Protein AF-A0A4Y2KDT5-F1 (afdb_monomer)

Nearest PDB structures (foldseek):
  3hd0-assembly1_A  TM=5.174E-01  e=2.071E+00  Thermotoga maritima
  6ozf-assembly1_A  TM=4.543E-01  e=1.700E+00  Thermotoga maritima
  4nsp-assembly1_A  TM=4.623E-01  e=3.279E+00  Homo sapiens
  1k3z-assembly1_A  TM=3.542E-01  e=3.994E+00  Mus musculus

Sequence (97 aa):
MWSSLLKEVSCNKCESKTLNVHVKGSYGFSHNIAIICETCQHQYNSTFSSEREVSSRKFDVNNKFFKAFLSIGKGHAALETFSMILGIPAMDEEFVT

pLDDT: mean 88.07, std 12.25, range [41.28, 97.44]

Radius of gyration: 16.96 Å; Cα contacts (8 Å, |Δi|>4): 148; chains: 1; bounding box: 39×22×43 Å

Organism: Araneus ventricosus (NCBI:txid182803)

Foldseek 3Di:
DQLVVQQPPADPPPRDSQWDKDFPDDQFPKTWIWIARPPPRDIDDIDIPFDDDPPAPEGPVVQVLQVVCVVVVHHLVVSQVVCVVVVHHRNPVNRHD

Solvent-accessible surface area (backbone atoms only — not comparable to full-atom values): 5681 Å² total; per-residue (Å²): 121,64,45,73,80,27,50,87,42,57,34,96,86,76,62,47,52,42,33,34,70,42,78,81,47,73,62,56,82,31,35,37,36,29,43,32,26,72,83,79,65,52,65,56,78,67,48,59,78,42,59,62,40,94,91,50,97,34,42,50,57,40,49,50,52,53,52,53,35,48,74,72,76,34,58,69,71,56,53,36,54,51,28,50,76,71,72,30,66,65,67,52,60,87,55,73,109

Secondary structure (DSSP, 8-state):
-THHHHTTPPPTTT--S-EEEEEEEEETTEEEEEEEETTT--EEEEEESSPBPTTSSSBHHHHHHHHHHHHTT--HHHHHHHHHHTTPPP--GGGT-

Structure (mmCIF, N/CA/C/O backbone):
data_AF-A0A4Y2KDT5-F1
#
_entry.id   AF-A0A4Y2KDT5-F1
#
loop_
_atom_site.group_PDB
_atom_site.id
_atom_site.type_symbol
_atom_site.label_atom_id
_atom_site.label_alt_id
_atom_site.label_comp_id
_atom_site.label_asym_id
_atom_site.label_entity_id
_atom_site.label_seq_id
_atom_site.pdbx_PDB_ins_code
_atom_site.Cartn_x
_atom_site.Cartn_y
_atom_site.Cartn_z
_atom_site.occupancy
_atom_site.B_iso_or_equiv
_atom_site.auth_seq_id
_atom_site.auth_comp_id
_atom_site.auth_asym_id
_atom_site.auth_atom_id
_atom_site.pdbx_PDB_model_num
ATOM 1 N N . MET A 1 1 ? -12.093 -4.466 -0.591 1.00 61.12 1 MET A N 1
ATOM 2 C CA . MET A 1 1 ? -11.887 -5.917 -0.360 1.00 61.12 1 MET A CA 1
ATOM 3 C C . MET A 1 1 ? -11.573 -6.237 1.105 1.00 61.12 1 MET A C 1
ATOM 5 O O . MET A 1 1 ? -12.152 -7.177 1.637 1.00 61.12 1 MET A O 1
ATOM 9 N N . TRP A 1 2 ? -10.746 -5.429 1.783 1.00 76.06 2 TRP A N 1
ATOM 10 C CA . TRP A 1 2 ? -10.348 -5.615 3.191 1.00 76.06 2 TRP A CA 1
ATOM 11 C C . TRP A 1 2 ? -11.488 -5.647 4.216 1.00 76.06 2 TRP A C 1
ATOM 13 O O . TRP A 1 2 ? -11.378 -6.351 5.212 1.00 76.06 2 TRP A O 1
ATOM 23 N N . SER A 1 3 ? -12.597 -4.949 3.955 1.00 75.44 3 SER A N 1
ATOM 24 C CA . SER A 1 3 ? -13.762 -4.927 4.848 1.00 75.44 3 SER A CA 1
ATOM 25 C C . SER A 1 3 ? -14.285 -6.325 5.181 1.00 75.44 3 SER A C 1
ATOM 27 O O . SER A 1 3 ? -14.692 -6.569 6.308 1.00 75.44 3 SER A O 1
ATOM 29 N N . SER A 1 4 ? -14.212 -7.270 4.235 1.00 86.94 4 SER A N 1
ATOM 30 C CA . SER A 1 4 ? -14.627 -8.662 4.450 1.00 86.94 4 SER A CA 1
ATOM 31 C C . SER A 1 4 ? -13.815 -9.398 5.520 1.00 86.94 4 SER A C 1
ATOM 33 O O . SER A 1 4 ? -14.383 -10.231 6.220 1.00 86.94 4 SER A O 1
ATOM 35 N N . LEU A 1 5 ? -12.535 -9.054 5.694 1.00 88.44 5 LEU A N 1
ATOM 36 C CA . LEU A 1 5 ? -11.643 -9.686 6.671 1.00 88.44 5 LEU A CA 1
ATOM 37 C C . LEU A 1 5 ? -11.957 -9.264 8.110 1.00 88.44 5 LEU A C 1
ATOM 39 O O . LEU A 1 5 ? -11.619 -9.983 9.044 1.00 88.44 5 LEU A O 1
ATOM 43 N N . LEU A 1 6 ? -12.595 -8.104 8.290 1.00 92.25 6 LEU A N 1
ATOM 44 C CA . LEU A 1 6 ? -12.879 -7.521 9.603 1.00 92.25 6 LEU A CA 1
ATOM 45 C C . LEU A 1 6 ? -14.359 -7.606 10.000 1.00 92.25 6 LEU A C 1
ATOM 47 O O . LEU A 1 6 ? -14.710 -7.164 11.089 1.00 92.25 6 LEU A O 1
ATOM 51 N N . LYS A 1 7 ? -15.222 -8.204 9.163 1.00 90.50 7 LYS A N 1
ATOM 52 C CA . LYS A 1 7 ? -16.680 -8.269 9.392 1.00 90.50 7 LYS A CA 1
ATOM 53 C C . LYS A 1 7 ? 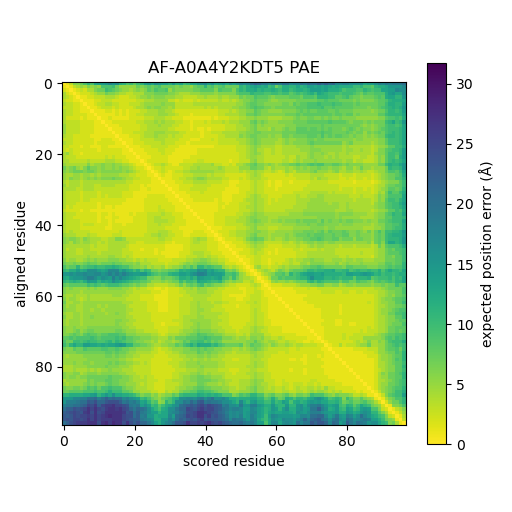-17.077 -8.895 10.727 1.00 90.50 7 LYS A C 1
ATOM 55 O O . LYS A 1 7 ? -18.069 -8.483 11.311 1.00 90.50 7 LYS A O 1
ATOM 60 N N . GLU A 1 8 ? -16.319 -9.879 11.202 1.00 94.19 8 GLU A N 1
ATOM 61 C CA . GLU A 1 8 ? -16.610 -10.559 12.469 1.00 94.19 8 GLU A CA 1
ATOM 62 C C . GLU A 1 8 ? -15.804 -10.017 13.653 1.00 94.19 8 GLU A C 1
ATOM 64 O O . GLU A 1 8 ? -16.013 -10.445 14.789 1.00 94.19 8 GLU A O 1
ATOM 69 N N . VAL A 1 9 ? -14.911 -9.053 13.414 1.00 94.81 9 VAL A N 1
ATOM 70 C CA . VAL A 1 9 ? -14.060 -8.463 14.448 1.00 94.81 9 VAL A CA 1
ATOM 71 C C . VAL A 1 9 ? -14.778 -7.269 15.076 1.00 94.81 9 VAL A C 1
ATOM 73 O O . VAL A 1 9 ? -15.099 -6.284 14.410 1.00 94.81 9 VAL A O 1
ATOM 76 N N . SER A 1 10 ? -15.019 -7.345 16.383 1.00 96.31 10 SER A N 1
ATOM 77 C CA . SER A 1 10 ? -15.636 -6.271 17.162 1.00 96.31 10 SER A CA 1
ATOM 78 C C . SER A 1 10 ? -14.630 -5.180 17.527 1.00 96.31 10 SER A C 1
ATOM 80 O O . SER A 1 10 ? -13.495 -5.459 17.919 1.00 96.31 10 SER A O 1
ATOM 82 N N . CYS A 1 11 ? -15.064 -3.924 17.481 1.00 96.94 11 CYS A N 1
ATOM 83 C CA . CYS A 1 11 ? -14.302 -2.801 18.009 1.00 96.94 11 CYS A CA 1
ATOM 84 C C . CYS A 1 11 ? -14.153 -2.912 19.533 1.00 96.94 11 CYS A C 1
ATOM 86 O O . CYS A 1 11 ? -15.147 -3.010 20.245 1.00 96.94 11 CYS A O 1
ATOM 88 N N . ASN A 1 12 ? -12.934 -2.797 20.062 1.00 96.00 12 ASN A N 1
ATOM 89 C CA . ASN A 1 12 ? -12.686 -2.900 21.507 1.00 96.00 12 ASN A CA 1
ATOM 90 C C . ASN A 1 12 ? -13.170 -1.686 22.331 1.00 96.00 12 ASN A C 1
ATOM 92 O O . ASN A 1 12 ? -13.028 -1.686 23.551 1.00 96.00 12 ASN A O 1
ATOM 96 N N . LYS A 1 13 ? -13.688 -0.635 21.678 1.00 97.06 13 LYS A N 1
ATOM 97 C CA . LYS A 1 13 ? -14.223 0.569 22.338 1.00 97.06 13 LYS A CA 1
ATOM 98 C C . LYS A 1 13 ? -15.743 0.609 22.429 1.00 97.06 13 LYS A C 1
ATOM 100 O O . LYS A 1 13 ? -16.258 1.175 23.381 1.00 97.06 13 LYS A O 1
ATOM 105 N N . CYS A 1 14 ? -16.445 0.090 21.422 1.00 97.44 14 CYS A N 1
ATOM 106 C CA . CYS A 1 14 ? -17.909 0.174 21.342 1.00 97.44 14 CYS A CA 1
ATOM 107 C C . CYS A 1 14 ? -18.585 -1.146 20.953 1.00 97.44 14 CYS A C 1
ATOM 109 O O . CYS A 1 14 ? -19.782 -1.150 20.694 1.00 97.44 14 CYS A O 1
ATOM 111 N N . GLU A 1 15 ? -17.816 -2.233 20.839 1.00 97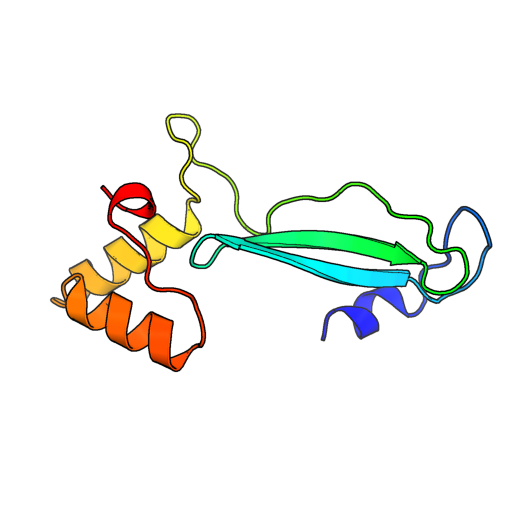.00 15 GLU A N 1
ATOM 112 C CA . GLU A 1 15 ? -18.264 -3.605 20.546 1.00 97.00 15 GLU A CA 1
ATOM 113 C C . GLU A 1 15 ? -18.945 -3.814 19.181 1.00 97.00 15 GLU A C 1
ATOM 115 O O . GLU A 1 15 ? -19.155 -4.950 18.755 1.00 97.00 15 GLU A O 1
ATOM 120 N N . SER A 1 16 ? -19.197 -2.742 18.425 1.00 96.69 16 SER A N 1
ATOM 121 C CA . SER A 1 16 ? -19.719 -2.818 17.062 1.00 96.69 16 SER A CA 1
ATOM 122 C C . SER A 1 16 ? -18.756 -3.548 16.117 1.00 96.69 16 SER A C 1
ATOM 124 O O . SER A 1 16 ? -17.531 -3.404 16.188 1.00 96.69 16 SER A O 1
ATOM 126 N N . LYS A 1 17 ? -19.318 -4.312 15.178 1.00 95.81 17 LYS A N 1
ATOM 127 C CA . LYS A 1 17 ? -18.583 -5.044 14.134 1.00 95.81 17 LYS A CA 1
ATOM 128 C C . LYS A 1 17 ? -18.453 -4.230 12.844 1.00 95.81 17 LYS A C 1
ATOM 130 O O . LYS A 1 17 ? -18.733 -4.702 11.747 1.00 95.81 17 LYS A O 1
ATOM 135 N N . THR A 1 18 ? -18.077 -2.962 12.982 1.00 95.38 18 THR A N 1
ATOM 136 C CA . THR A 1 18 ? -17.951 -2.022 11.855 1.00 95.38 18 THR A CA 1
ATOM 137 C C . THR A 1 18 ? -16.505 -1.573 11.660 1.00 95.38 18 THR A C 1
ATOM 139 O O . THR A 1 18 ? -16.247 -0.417 11.326 1.00 95.38 18 THR A O 1
ATOM 142 N N . LEU A 1 19 ? -15.542 -2.449 11.950 1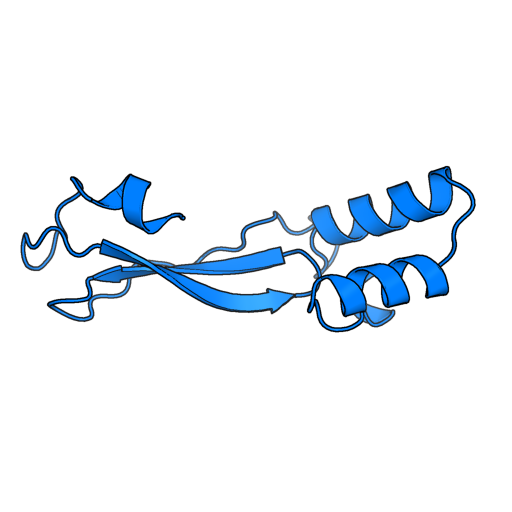.00 95.44 19 LEU A N 1
ATOM 143 C CA . LEU A 1 19 ? -14.140 -2.169 11.669 1.00 95.44 19 LEU A CA 1
ATOM 144 C C . LEU A 1 19 ? -13.899 -2.212 10.163 1.00 95.44 19 LEU A C 1
ATOM 146 O O . LEU A 1 19 ? -14.301 -3.153 9.478 1.00 95.44 19 LEU A O 1
ATOM 150 N N . ASN A 1 20 ? -13.213 -1.198 9.654 1.00 94.19 20 ASN A N 1
ATOM 151 C CA . ASN A 1 20 ? -12.896 -1.079 8.244 1.00 94.19 20 ASN A CA 1
ATOM 152 C C . ASN A 1 20 ? -11.462 -0.588 8.047 1.00 94.19 20 ASN A C 1
ATOM 154 O O . ASN A 1 20 ? -10.902 0.102 8.902 1.00 94.19 20 ASN A O 1
ATOM 158 N N . VAL A 1 21 ? -10.867 -0.956 6.914 1.00 93.88 21 VAL A N 1
ATOM 159 C CA . VAL A 1 21 ? -9.523 -0.508 6.538 1.00 93.88 21 VAL A CA 1
ATOM 160 C C . VAL A 1 21 ? -9.646 0.720 5.651 1.00 93.88 21 VAL A C 1
ATOM 162 O O . VAL A 1 21 ? -10.259 0.670 4.587 1.00 93.88 21 VAL A O 1
ATOM 165 N N . HIS A 1 22 ? -9.002 1.796 6.078 1.00 93.19 22 HIS A N 1
ATOM 166 C CA . HIS A 1 22 ? -8.908 3.057 5.363 1.00 93.19 22 HIS A CA 1
ATOM 167 C C . HIS A 1 22 ? -7.510 3.241 4.805 1.00 93.19 22 HIS A C 1
ATOM 169 O O . HIS A 1 22 ? -6.521 3.051 5.513 1.00 93.19 22 HIS A O 1
ATOM 175 N N . VAL A 1 23 ? -7.432 3.658 3.546 1.00 91.69 23 VAL A N 1
ATOM 176 C CA . VAL A 1 23 ? -6.188 4.110 2.924 1.00 91.69 23 VAL A CA 1
ATOM 177 C C . VAL A 1 23 ? -6.102 5.618 3.124 1.00 91.69 23 VAL A C 1
ATOM 179 O O . VAL A 1 23 ? -6.945 6.357 2.626 1.00 91.69 23 VAL A O 1
ATOM 182 N N . LYS A 1 24 ? -5.102 6.077 3.875 1.00 90.25 24 LYS A N 1
ATOM 183 C CA . LYS A 1 24 ? -4.903 7.498 4.203 1.00 90.25 24 LYS A CA 1
ATOM 184 C C . LYS A 1 24 ? -4.022 8.242 3.205 1.00 90.25 24 LYS A C 1
ATOM 186 O O . LYS A 1 24 ? -4.035 9.466 3.178 1.00 90.25 24 LYS A O 1
ATOM 191 N N . GLY A 1 25 ? -3.236 7.511 2.423 1.00 86.44 25 GLY A N 1
ATOM 192 C CA . GLY A 1 25 ? -2.363 8.068 1.399 1.00 86.44 25 GLY A CA 1
ATOM 193 C C . GLY A 1 25 ? -1.544 6.989 0.706 1.00 86.44 25 GLY A C 1
ATOM 194 O O . GLY A 1 25 ? -1.345 5.901 1.257 1.00 86.44 25 GLY A O 1
ATOM 195 N N . SER A 1 26 ? -1.058 7.318 -0.486 1.00 87.19 26 SER A N 1
ATOM 196 C CA . SER A 1 26 ? -0.234 6.449 -1.328 1.00 87.19 26 SER A CA 1
ATOM 197 C C . SER A 1 26 ? 1.147 7.069 -1.536 1.00 87.19 26 SER A C 1
ATOM 199 O O . SER A 1 26 ? 1.277 8.283 -1.657 1.00 87.19 26 SER A O 1
ATOM 201 N N . TYR A 1 27 ? 2.173 6.224 -1.570 1.00 88.69 27 TYR A N 1
ATOM 202 C CA . TYR A 1 27 ? 3.584 6.573 -1.734 1.00 88.69 27 TYR A CA 1
ATOM 203 C C . TYR A 1 27 ? 4.197 5.610 -2.756 1.00 88.69 27 TYR A C 1
ATOM 205 O O . TYR A 1 27 ? 4.801 4.589 -2.401 1.00 88.69 27 TYR A O 1
ATOM 213 N N . GLY A 1 28 ? 3.966 5.899 -4.038 1.00 89.62 28 GLY A N 1
ATOM 214 C CA . GLY A 1 28 ? 4.142 4.918 -5.108 1.00 89.62 28 GLY A CA 1
ATOM 215 C C . GLY A 1 28 ? 3.223 3.716 -4.878 1.00 89.62 28 GLY A C 1
ATOM 216 O O . GLY A 1 28 ? 2.022 3.872 -4.665 1.00 89.62 28 GLY A O 1
ATOM 217 N N . PHE A 1 29 ? 3.795 2.515 -4.844 1.00 91.12 29 PHE A N 1
ATOM 218 C CA . PHE A 1 29 ? 3.073 1.256 -4.636 1.00 91.12 29 PHE A CA 1
ATOM 219 C C . PHE A 1 29 ? 2.796 0.931 -3.154 1.00 91.12 29 PHE A C 1
ATOM 221 O O . PHE A 1 29 ? 2.099 -0.041 -2.853 1.00 91.12 29 PHE A O 1
ATOM 228 N N . SER A 1 30 ? 3.313 1.727 -2.212 1.00 92.81 30 SER A N 1
ATOM 229 C CA . SER A 1 30 ? 3.045 1.571 -0.776 1.00 92.81 30 SER A CA 1
ATOM 230 C C . SER A 1 30 ? 1.895 2.466 -0.316 1.00 92.81 30 SER A C 1
ATOM 232 O O . SER A 1 30 ? 1.794 3.620 -0.721 1.00 92.81 30 SER A O 1
ATOM 234 N N . HIS A 1 31 ? 1.044 1.961 0.573 1.00 91.62 31 HIS A N 1
ATOM 235 C CA . HIS A 1 31 ? -0.137 2.662 1.074 1.00 91.62 31 HIS A CA 1
ATOM 236 C C . HIS A 1 31 ? -0.088 2.778 2.594 1.00 91.62 31 HIS A C 1
ATOM 238 O O . HIS A 1 31 ? 0.188 1.793 3.277 1.00 91.62 31 HIS A O 1
ATOM 244 N N . ASN A 1 32 ? -0.391 3.959 3.134 1.00 92.31 32 ASN A N 1
ATOM 245 C CA . ASN A 1 32 ? -0.629 4.121 4.565 1.00 92.31 32 ASN A CA 1
ATOM 246 C C . ASN A 1 32 ? -2.052 3.653 4.885 1.00 92.31 32 ASN A C 1
ATOM 248 O O . ASN A 1 32 ? -3.024 4.277 4.453 1.00 92.31 32 ASN A O 1
ATOM 252 N N . ILE A 1 33 ? -2.168 2.560 5.627 1.00 93.94 33 ILE A N 1
ATOM 253 C CA . ILE A 1 33 ? -3.429 1.933 6.003 1.00 93.94 33 ILE A CA 1
ATOM 254 C C . ILE A 1 33 ? -3.708 2.125 7.490 1.00 93.94 33 ILE A C 1
ATOM 256 O O . ILE A 1 33 ? -2.813 2.039 8.329 1.00 93.94 33 ILE A O 1
ATOM 260 N N . ALA A 1 34 ? -4.969 2.362 7.827 1.00 94.94 34 ALA A N 1
ATOM 261 C CA . ALA A 1 34 ? -5.450 2.465 9.198 1.00 94.94 34 ALA A CA 1
ATOM 262 C C . ALA A 1 34 ? -6.728 1.647 9.366 1.00 94.94 34 ALA A C 1
ATOM 264 O O . ALA A 1 34 ? -7.548 1.581 8.453 1.00 94.94 34 ALA A O 1
ATOM 265 N N . ILE A 1 35 ? -6.925 1.067 10.547 1.00 94.81 35 ILE A N 1
ATOM 266 C CA . ILE A 1 35 ? -8.212 0.471 10.913 1.00 94.81 35 ILE A CA 1
ATOM 267 C C . ILE A 1 35 ? -9.032 1.529 11.647 1.00 94.81 35 ILE A C 1
ATOM 269 O O . ILE A 1 35 ? -8.534 2.170 12.576 1.00 94.81 35 ILE A O 1
ATOM 273 N N . ILE A 1 36 ? -10.282 1.709 11.231 1.00 95.56 36 ILE A N 1
ATOM 274 C CA . ILE A 1 36 ? -11.227 2.653 11.833 1.00 95.56 36 ILE A CA 1
ATOM 275 C C . ILE A 1 36 ? -12.533 1.921 12.115 1.00 95.56 36 ILE A C 1
ATOM 277 O O . ILE A 1 36 ? -13.020 1.151 11.289 1.00 95.56 36 ILE A O 1
ATOM 281 N N . CYS A 1 37 ? -13.097 2.141 13.299 1.00 96.62 37 CYS A N 1
ATOM 282 C CA . CYS A 1 37 ? -14.464 1.739 13.595 1.00 96.62 37 CYS A CA 1
ATOM 283 C C . CYS A 1 37 ? -15.440 2.781 13.047 1.00 96.62 37 CYS A C 1
ATOM 285 O O . CYS A 1 37 ? -15.465 3.903 13.540 1.00 96.62 37 CYS A O 1
ATOM 287 N N . GLU A 1 38 ? -16.281 2.406 12.085 1.00 95.56 38 GLU A N 1
ATOM 288 C CA . GLU A 1 38 ? -17.231 3.348 11.473 1.00 95.56 38 GLU A CA 1
ATOM 289 C C . GLU A 1 38 ? -18.317 3.847 12.442 1.00 95.56 38 GLU A C 1
ATOM 291 O O . GLU A 1 38 ? -18.835 4.948 12.271 1.00 95.56 38 GLU A O 1
ATOM 296 N N . THR A 1 39 ? -18.659 3.084 13.487 1.00 97.25 39 THR A N 1
ATOM 297 C CA . THR A 1 39 ? -19.677 3.496 14.465 1.00 97.25 39 THR A CA 1
ATOM 298 C C . THR A 1 39 ? -19.161 4.545 15.448 1.00 97.25 39 THR A C 1
ATOM 300 O O . THR A 1 39 ? -19.799 5.579 15.614 1.00 97.25 39 THR A O 1
ATOM 303 N N . CYS A 1 40 ? -18.028 4.305 16.119 1.00 97.31 40 CYS A N 1
ATOM 304 C CA . CYS A 1 40 ? -17.511 5.227 17.143 1.00 97.31 40 CYS A CA 1
ATOM 305 C C . CYS A 1 40 ? -16.355 6.113 16.666 1.00 97.31 40 CYS A C 1
ATOM 307 O O . CYS A 1 40 ? -15.803 6.869 17.462 1.00 97.31 40 CYS A O 1
ATOM 309 N N . GLN A 1 41 ? -15.956 5.989 15.396 1.00 97.25 41 GLN A N 1
ATOM 310 C CA . GLN A 1 41 ? -14.846 6.721 14.777 1.00 97.25 41 GLN A CA 1
ATOM 311 C C . GLN A 1 41 ? -13.497 6.528 15.491 1.00 97.25 41 GLN A C 1
ATOM 313 O O . GLN A 1 41 ? -12.545 7.278 15.276 1.00 97.25 41 GLN A O 1
ATOM 318 N N . HIS A 1 42 ? -13.376 5.491 16.329 1.00 96.81 42 HIS A N 1
ATOM 319 C CA . HIS A 1 42 ? -12.105 5.152 16.950 1.00 96.81 42 HIS A CA 1
ATOM 320 C C . HIS A 1 42 ? -11.129 4.657 15.885 1.00 96.81 42 HIS A C 1
ATOM 322 O O . HIS A 1 42 ? -11.376 3.655 15.207 1.00 96.81 42 HIS A O 1
ATOM 328 N N . GLN A 1 43 ? -10.013 5.366 15.768 1.00 94.94 43 GLN A N 1
ATOM 329 C CA . GLN A 1 43 ? -8.923 5.028 14.875 1.00 94.94 43 GLN A CA 1
ATOM 330 C C . GLN A 1 43 ? -7.842 4.267 15.645 1.00 94.94 43 GLN A C 1
ATOM 332 O O . GLN A 1 43 ? -7.341 4.744 16.663 1.00 94.94 43 GLN A O 1
ATOM 337 N N . TYR A 1 44 ? -7.450 3.111 15.122 1.00 92.62 44 TYR A N 1
ATOM 338 C CA . TYR A 1 44 ? -6.281 2.379 15.598 1.00 92.62 44 TYR A CA 1
ATOM 339 C C . TYR A 1 44 ? -4.994 2.972 14.994 1.00 92.62 44 TYR A C 1
ATOM 341 O O . TYR A 1 44 ? -5.017 3.948 14.232 1.00 92.62 44 TYR A O 1
ATOM 349 N N . ASN A 1 45 ? -3.847 2.373 15.319 1.00 91.62 45 ASN A N 1
ATOM 350 C CA . ASN A 1 45 ? -2.584 2.739 14.685 1.00 91.62 45 ASN A CA 1
ATOM 351 C C . ASN A 1 45 ? -2.657 2.553 13.164 1.00 91.62 45 ASN A C 1
ATOM 353 O O . ASN A 1 45 ? -3.365 1.680 12.654 1.00 91.62 45 ASN A O 1
ATOM 357 N N . SER A 1 46 ? -1.904 3.381 12.446 1.00 93.00 46 SER A N 1
ATOM 358 C CA . SER A 1 46 ? -1.711 3.245 11.008 1.00 93.00 46 SER A CA 1
ATOM 359 C C . SER A 1 46 ? -0.329 2.677 10.706 1.00 93.00 46 SER A C 1
ATOM 361 O O . SER A 1 46 ? 0.624 2.946 11.437 1.00 93.00 46 SER A O 1
ATOM 363 N N . THR A 1 47 ? -0.206 1.930 9.617 1.00 93.81 47 THR A N 1
ATOM 364 C CA . THR A 1 47 ? 1.070 1.392 9.133 1.00 93.81 47 THR A CA 1
ATOM 365 C C . THR A 1 47 ? 1.125 1.435 7.612 1.00 93.81 47 THR A C 1
ATOM 367 O O . THR A 1 47 ? 0.110 1.640 6.952 1.00 93.81 47 THR A O 1
ATOM 370 N N . PHE A 1 48 ? 2.307 1.237 7.039 1.00 93.19 48 PHE A N 1
ATOM 371 C CA . PHE A 1 48 ? 2.466 1.119 5.595 1.00 93.19 48 PHE A CA 1
ATOM 372 C C . PHE A 1 48 ? 2.292 -0.326 5.125 1.00 93.19 48 PHE A C 1
ATOM 374 O O . PHE A 1 48 ? 2.679 -1.265 5.814 1.00 93.19 48 PHE A O 1
ATOM 381 N N . SER A 1 49 ? 1.737 -0.501 3.925 1.00 93.06 49 SER A N 1
ATOM 382 C CA . SER A 1 49 ? 1.550 -1.811 3.286 1.00 93.06 49 SER A CA 1
ATOM 383 C C . SER A 1 49 ? 2.855 -2.450 2.797 1.00 93.06 49 SER A C 1
ATOM 385 O O . SER A 1 49 ? 2.854 -3.612 2.403 1.00 93.06 49 SER A O 1
ATOM 387 N N . SER A 1 50 ? 3.950 -1.689 2.786 1.00 93.88 50 SER A N 1
ATOM 388 C CA . SER A 1 50 ? 5.307 -2.157 2.522 1.00 93.88 50 SER A CA 1
ATOM 389 C C . SER A 1 50 ? 6.242 -1.617 3.590 1.00 93.88 50 SER A C 1
ATOM 391 O O . SER A 1 50 ? 6.089 -0.485 4.056 1.00 93.88 50 SER A O 1
ATOM 393 N N . GLU A 1 51 ? 7.263 -2.401 3.911 1.00 92.44 51 GLU A N 1
ATOM 394 C CA . GLU A 1 51 ? 8.370 -1.956 4.745 1.00 92.44 51 GLU A CA 1
ATOM 395 C C . GLU A 1 51 ? 9.180 -0.862 4.045 1.00 92.44 51 GLU A C 1
ATOM 397 O O . GLU A 1 51 ? 9.218 -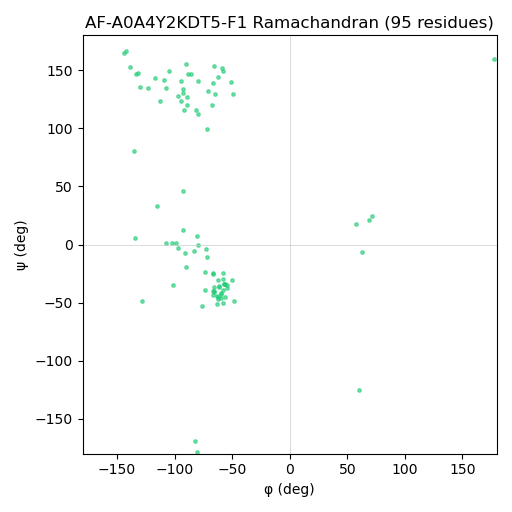0.768 2.808 1.00 92.44 51 GLU A O 1
ATOM 402 N N . ARG A 1 52 ? 9.819 -0.025 4.864 1.00 89.62 52 ARG A N 1
ATOM 403 C CA . ARG A 1 52 ? 10.842 0.916 4.411 1.00 89.62 52 ARG A CA 1
ATOM 404 C C . ARG A 1 52 ? 12.188 0.211 4.383 1.00 89.62 52 ARG A C 1
ATOM 406 O O . ARG A 1 52 ? 12.460 -0.624 5.242 1.00 89.62 52 ARG A O 1
ATOM 413 N N . GLU A 1 53 ? 13.042 0.583 3.443 1.00 86.25 53 GLU A N 1
ATOM 414 C CA . GLU A 1 53 ? 14.436 0.153 3.509 1.00 86.25 53 GLU A CA 1
ATOM 415 C C . GLU A 1 53 ? 15.132 0.788 4.716 1.00 86.25 53 GLU A C 1
ATOM 417 O O . GLU A 1 53 ? 14.951 1.967 5.008 1.00 86.25 53 GLU A O 1
ATOM 422 N N . VAL A 1 54 ? 15.966 0.010 5.408 1.00 80.31 54 VAL A N 1
ATOM 423 C CA . VAL A 1 54 ? 16.623 0.426 6.662 1.00 80.31 54 VAL A CA 1
ATOM 424 C C . VAL A 1 54 ? 17.456 1.703 6.490 1.00 80.31 54 VAL A C 1
ATOM 426 O O . VAL A 1 54 ? 17.539 2.522 7.402 1.00 80.31 54 VAL A O 1
ATOM 429 N N . SER A 1 55 ? 18.061 1.890 5.317 1.00 78.19 55 SER A N 1
ATOM 430 C CA . SER A 1 55 ? 18.968 2.999 5.012 1.00 78.19 55 SER A CA 1
ATOM 431 C C . SER A 1 55 ? 18.321 4.157 4.251 1.00 78.19 55 SER A C 1
ATOM 433 O O . SER A 1 55 ? 19.024 5.104 3.899 1.00 78.19 55 SER A O 1
ATOM 435 N N . SER A 1 56 ? 17.021 4.106 3.943 1.00 77.81 56 SER A N 1
ATOM 436 C CA . SER A 1 56 ? 16.382 5.129 3.111 1.00 77.81 56 SER A CA 1
ATOM 437 C C . SER A 1 56 ? 14.948 5.433 3.543 1.00 77.81 56 SER A C 1
ATOM 439 O O . SER A 1 56 ? 14.303 4.698 4.284 1.00 77.81 56 SER A O 1
ATOM 441 N N . ARG A 1 57 ? 14.404 6.556 3.064 1.00 78.94 57 ARG A N 1
ATOM 442 C CA . ARG A 1 57 ? 12.976 6.867 3.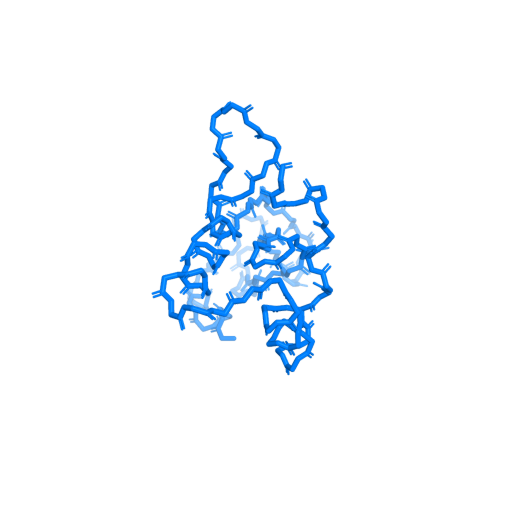242 1.00 78.94 57 ARG A CA 1
ATOM 443 C C . ARG A 1 57 ? 12.088 6.139 2.222 1.00 78.94 57 ARG A C 1
ATOM 445 O O . ARG A 1 57 ? 10.888 6.407 2.188 1.00 78.94 57 ARG A O 1
ATOM 452 N N . LYS A 1 58 ? 12.639 5.226 1.416 1.00 84.25 58 LYS A N 1
ATOM 453 C CA . LYS A 1 58 ? 11.928 4.538 0.333 1.00 84.25 58 LYS A CA 1
ATOM 454 C C . LYS A 1 58 ? 11.274 3.255 0.819 1.00 84.25 58 LYS A C 1
ATOM 456 O O . LYS A 1 58 ? 11.694 2.655 1.806 1.00 84.25 58 LYS A O 1
ATOM 461 N N . PHE A 1 59 ? 10.234 2.843 0.105 1.00 91.62 59 PHE A N 1
ATOM 462 C CA . PHE A 1 59 ? 9.558 1.575 0.339 1.00 91.62 59 PHE A CA 1
ATOM 463 C C . PHE A 1 59 ? 10.155 0.485 -0.546 1.00 91.62 59 PHE A C 1
ATOM 465 O O . PHE A 1 59 ? 10.300 0.686 -1.751 1.00 91.62 59 PHE A O 1
ATOM 472 N N . ASP A 1 60 ? 10.437 -0.678 0.040 1.00 92.06 60 ASP A N 1
ATOM 473 C CA . ASP A 1 60 ? 11.025 -1.829 -0.661 1.00 92.06 60 ASP A CA 1
ATOM 474 C C . ASP A 1 60 ? 10.206 -2.234 -1.904 1.00 92.06 60 ASP A C 1
ATOM 476 O O . ASP A 1 60 ? 10.763 -2.523 -2.965 1.00 92.06 60 ASP A O 1
ATOM 480 N N . VAL A 1 61 ? 8.872 -2.153 -1.828 1.00 92.88 61 VAL A N 1
ATOM 481 C CA . VAL A 1 61 ? 7.993 -2.435 -2.974 1.00 92.88 61 VAL A CA 1
ATOM 482 C C . VAL A 1 61 ? 8.277 -1.538 -4.187 1.00 92.88 61 VAL A C 1
ATOM 484 O O . VAL A 1 61 ? 8.300 -2.039 -5.309 1.00 92.88 61 VAL A O 1
ATOM 487 N N . ASN A 1 62 ? 8.566 -0.248 -3.993 1.00 91.25 62 ASN A N 1
ATOM 488 C CA . ASN A 1 62 ? 8.841 0.676 -5.100 1.00 91.25 62 ASN A CA 1
ATOM 489 C C . ASN A 1 62 ? 10.141 0.283 -5.816 1.00 91.25 62 ASN A C 1
ATOM 491 O O . ASN A 1 62 ? 10.186 0.221 -7.047 1.00 91.25 62 ASN A O 1
ATOM 495 N N . ASN A 1 63 ? 11.163 -0.101 -5.046 1.00 89.75 63 ASN A N 1
ATOM 496 C CA . ASN A 1 63 ? 12.427 -0.599 -5.583 1.00 89.75 63 ASN A CA 1
ATOM 497 C C . ASN A 1 63 ? 12.257 -1.932 -6.317 1.00 89.75 63 ASN A C 1
ATOM 499 O O . ASN A 1 63 ? 12.896 -2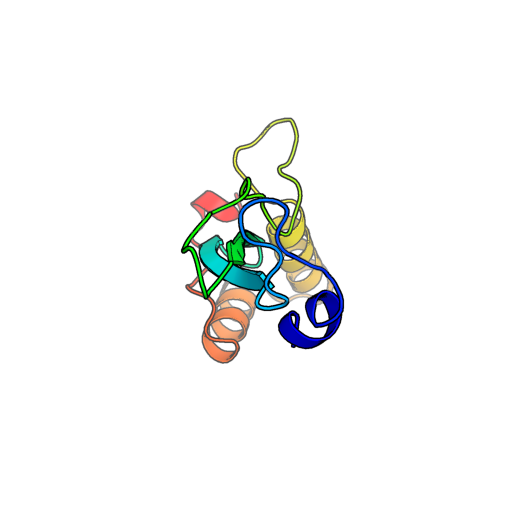.152 -7.346 1.00 89.75 63 ASN A O 1
ATOM 503 N N . LYS A 1 64 ? 11.386 -2.822 -5.830 1.00 92.56 64 LYS A N 1
ATOM 504 C CA . LYS A 1 64 ? 11.054 -4.078 -6.521 1.00 92.56 64 LYS A CA 1
ATOM 505 C C . LYS A 1 64 ? 10.393 -3.824 -7.872 1.00 92.56 64 LYS A C 1
ATOM 507 O O . LYS A 1 64 ? 10.802 -4.449 -8.846 1.00 92.56 64 LYS A O 1
ATOM 512 N N . PHE A 1 65 ? 9.444 -2.891 -7.957 1.00 92.75 65 PHE A N 1
ATOM 513 C CA . PHE A 1 65 ? 8.844 -2.505 -9.238 1.00 92.75 65 PHE A CA 1
ATOM 514 C C . PHE A 1 65 ? 9.883 -1.916 -10.189 1.00 92.75 65 PHE A C 1
ATOM 516 O O . PHE A 1 65 ? 9.980 -2.356 -11.331 1.00 92.75 65 PHE A O 1
ATOM 523 N N . PHE A 1 66 ? 10.725 -1.000 -9.712 1.00 90.44 66 PHE A N 1
ATOM 524 C CA . PHE A 1 66 ? 11.797 -0.439 -10.530 1.00 90.44 66 PHE A CA 1
ATOM 525 C C . PHE A 1 66 ? 12.753 -1.517 -11.066 1.00 90.44 66 PHE A C 1
ATOM 527 O O . PHE A 1 66 ? 12.976 -1.608 -12.273 1.00 90.44 66 PHE A O 1
ATOM 534 N N . LYS A 1 67 ? 13.251 -2.404 -10.194 1.00 92.31 67 LYS A N 1
ATOM 535 C CA . LYS A 1 67 ? 14.122 -3.527 -10.584 1.00 92.31 67 LYS A CA 1
ATOM 536 C C . LYS A 1 67 ? 13.433 -4.495 -11.550 1.00 92.31 67 LYS A C 1
ATOM 538 O O . LYS A 1 67 ? 14.092 -4.999 -12.455 1.00 92.31 67 LYS A O 1
ATOM 543 N N . ALA A 1 68 ? 12.134 -4.746 -11.385 1.00 95.44 68 ALA A N 1
ATOM 544 C CA . ALA A 1 68 ? 11.363 -5.608 -12.280 1.00 95.44 68 ALA A CA 1
ATOM 545 C C . ALA A 1 68 ? 11.221 -5.006 -13.684 1.00 95.44 68 ALA A C 1
ATOM 547 O O . ALA A 1 68 ? 11.356 -5.723 -14.669 1.00 95.44 68 ALA A O 1
ATOM 548 N N . PHE A 1 69 ? 10.999 -3.696 -13.797 1.00 94.75 69 PHE A N 1
ATOM 549 C CA . PHE A 1 69 ? 10.969 -3.028 -15.099 1.00 94.75 69 PHE A CA 1
ATOM 550 C C . PHE A 1 69 ? 12.351 -3.043 -15.764 1.00 94.75 69 PHE A C 1
ATOM 552 O O . PHE A 1 69 ? 12.465 -3.405 -16.939 1.00 94.75 69 PHE A O 1
ATOM 559 N N . LEU A 1 70 ? 13.415 -2.773 -15.002 1.00 93.44 70 LEU A N 1
ATOM 560 C CA . LEU A 1 70 ? 14.783 -2.875 -15.514 1.00 93.44 70 LEU A CA 1
ATOM 561 C C . LEU A 1 70 ? 15.120 -4.286 -16.010 1.00 93.44 7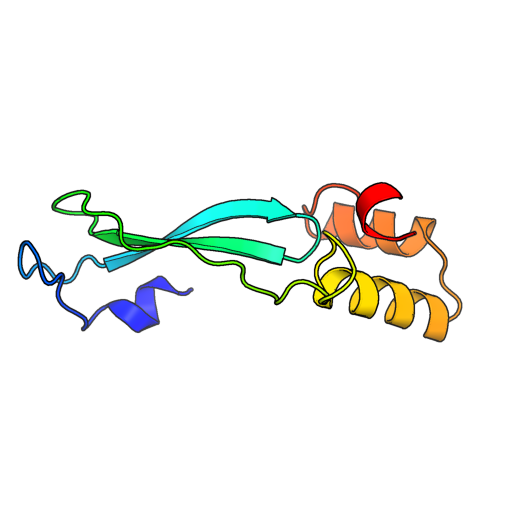0 LEU A C 1
ATOM 563 O O . LEU A 1 70 ? 15.726 -4.423 -17.073 1.00 93.44 70 LEU A O 1
ATOM 567 N N . SER A 1 71 ? 14.710 -5.337 -15.291 1.00 96.75 71 SER A N 1
ATOM 568 C CA . SER A 1 71 ? 15.026 -6.721 -15.670 1.00 96.75 71 SER A CA 1
ATOM 569 C C . SER A 1 71 ? 14.349 -7.170 -16.969 1.00 96.75 71 SER A C 1
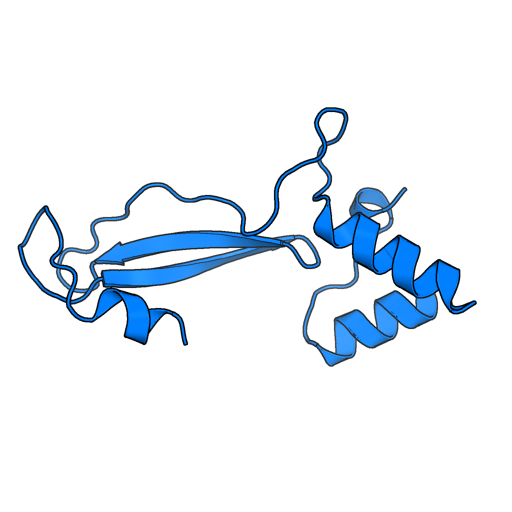ATOM 571 O O . SER A 1 71 ? 14.883 -8.035 -17.658 1.00 96.75 71 SER A O 1
ATOM 573 N N . ILE A 1 72 ? 13.226 -6.550 -17.350 1.00 97.00 72 ILE A N 1
ATOM 574 C CA . ILE A 1 72 ? 12.554 -6.778 -18.641 1.00 97.00 72 ILE A CA 1
ATOM 575 C C . ILE A 1 72 ? 12.999 -5.794 -19.740 1.00 97.00 72 ILE A C 1
ATOM 577 O O . ILE A 1 72 ? 12.356 -5.696 -20.787 1.00 97.00 72 ILE A O 1
ATOM 581 N N . GLY A 1 73 ? 14.077 -5.035 -19.513 1.00 95.25 73 GLY A N 1
ATOM 582 C CA . GLY A 1 73 ? 14.608 -4.067 -20.476 1.00 95.25 73 GLY A CA 1
ATOM 583 C C . GLY A 1 73 ? 13.730 -2.826 -20.654 1.00 95.25 73 GLY A C 1
ATOM 584 O O . GLY A 1 73 ? 13.758 -2.192 -21.711 1.00 95.25 73 GLY A O 1
ATOM 585 N N . LYS A 1 74 ? 12.912 -2.483 -19.652 1.00 94.31 74 LYS A N 1
ATOM 586 C CA . LYS A 1 74 ? 12.037 -1.307 -19.661 1.00 94.31 74 LYS A CA 1
ATOM 587 C C . LYS A 1 74 ? 12.499 -0.298 -18.611 1.00 94.31 74 LYS A C 1
ATOM 589 O O . LYS A 1 74 ? 12.628 -0.605 -17.435 1.00 94.31 74 LYS A O 1
ATOM 594 N N . GLY A 1 75 ? 12.778 0.924 -19.055 1.00 88.38 75 GLY A N 1
ATOM 595 C CA . GLY A 1 75 ? 13.226 2.003 -18.176 1.00 88.38 75 GLY A CA 1
ATOM 596 C C . GLY A 1 75 ? 12.083 2.719 -17.453 1.00 88.38 75 GLY A C 1
ATOM 597 O O . GLY A 1 75 ? 10.921 2.311 -17.515 1.00 88.38 75 GLY A O 1
ATOM 598 N N . HIS A 1 76 ? 12.428 3.847 -16.833 1.00 88.12 76 HIS A N 1
ATOM 599 C CA . HIS A 1 76 ? 11.526 4.707 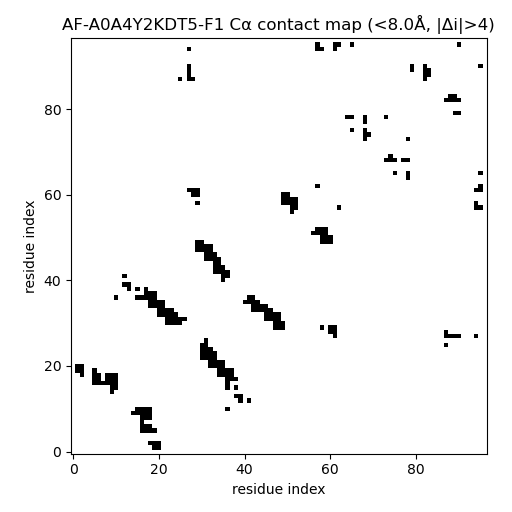-16.062 1.00 88.12 76 HIS A CA 1
ATOM 600 C C . HIS A 1 76 ? 10.209 5.032 -16.783 1.00 88.12 76 HIS A C 1
ATOM 602 O O . HIS A 1 76 ? 9.139 4.833 -16.219 1.00 88.12 76 HIS A O 1
ATOM 608 N N . ALA A 1 77 ? 10.264 5.452 -18.051 1.00 91.06 77 ALA A N 1
ATOM 609 C CA . ALA A 1 77 ? 9.075 5.867 -18.806 1.00 91.06 77 ALA A CA 1
ATOM 610 C C . ALA A 1 77 ? 7.986 4.776 -18.891 1.00 91.06 77 ALA A C 1
ATOM 612 O O . ALA A 1 77 ? 6.789 5.065 -18.874 1.00 91.06 77 ALA A O 1
ATOM 613 N N . ALA A 1 78 ? 8.388 3.503 -18.953 1.00 93.00 78 ALA A N 1
ATOM 614 C CA . ALA A 1 78 ? 7.444 2.390 -18.968 1.00 93.00 78 ALA A CA 1
ATOM 615 C C . ALA A 1 78 ? 6.808 2.159 -17.588 1.00 93.00 78 ALA A C 1
ATOM 617 O O . ALA A 1 78 ? 5.612 1.888 -17.511 1.00 93.00 78 ALA A O 1
ATOM 618 N N . LEU A 1 79 ? 7.593 2.287 -16.514 1.00 92.19 79 LEU A N 1
ATOM 619 C CA . LEU A 1 79 ? 7.108 2.189 -15.136 1.00 92.19 79 LEU A CA 1
ATOM 620 C C . LEU A 1 79 ? 6.151 3.336 -14.799 1.00 92.19 79 LEU A C 1
ATOM 622 O O . LEU A 1 79 ? 5.126 3.110 -14.161 1.00 92.19 79 LEU A O 1
ATOM 626 N N . GLU A 1 80 ? 6.450 4.543 -15.265 1.00 91.06 80 GLU A N 1
ATOM 627 C CA . GLU A 1 80 ? 5.592 5.717 -15.121 1.00 91.06 80 GLU A CA 1
ATOM 628 C C . GLU A 1 80 ? 4.260 5.520 -15.851 1.00 91.06 80 GLU A C 1
ATOM 630 O O . GLU A 1 80 ? 3.203 5.612 -15.231 1.00 91.06 80 GLU A O 1
ATOM 635 N N . THR A 1 81 ? 4.304 5.121 -17.128 1.00 93.06 81 THR A N 1
ATOM 636 C CA . THR A 1 81 ? 3.096 4.807 -17.913 1.00 93.06 81 THR A CA 1
ATOM 637 C C . THR A 1 81 ? 2.254 3.728 -17.230 1.00 93.06 81 THR A C 1
ATOM 639 O O . THR A 1 81 ? 1.036 3.857 -17.112 1.00 93.06 81 THR A O 1
ATOM 642 N N . PHE A 1 82 ? 2.894 2.663 -16.740 1.00 92.75 82 PHE A N 1
ATOM 643 C CA . PHE A 1 82 ? 2.220 1.598 -16.002 1.00 92.75 82 PHE A CA 1
ATOM 644 C C . PHE A 1 82 ? 1.572 2.107 -14.709 1.00 92.75 82 PHE A C 1
ATOM 646 O O . PHE A 1 82 ? 0.416 1.789 -14.436 1.00 92.75 82 PHE A O 1
ATOM 653 N N . SER A 1 83 ? 2.290 2.927 -13.940 1.00 91.62 83 SER A N 1
ATOM 654 C CA . SER A 1 83 ? 1.788 3.532 -12.702 1.00 91.62 83 SER A CA 1
ATOM 655 C C . SER A 1 83 ? 0.559 4.398 -12.978 1.00 91.62 83 SER A C 1
ATOM 657 O O . SER A 1 83 ? -0.468 4.221 -12.324 1.00 91.62 83 SER A O 1
ATOM 659 N N . MET A 1 84 ? 0.608 5.237 -14.018 1.00 90.69 84 MET A N 1
ATOM 660 C CA . MET A 1 84 ? -0.521 6.068 -14.444 1.00 90.69 84 MET A CA 1
ATOM 661 C C . MET A 1 84 ? -1.750 5.236 -14.829 1.00 90.69 84 MET A C 1
ATOM 663 O O . MET A 1 84 ? -2.860 5.573 -14.424 1.00 90.69 84 MET A O 1
ATOM 667 N N . ILE A 1 85 ? -1.569 4.132 -15.565 1.00 93.81 85 ILE A N 1
ATOM 668 C CA . ILE A 1 85 ? -2.669 3.221 -15.936 1.00 93.81 85 ILE A CA 1
ATOM 669 C C . ILE A 1 85 ? -3.332 2.614 -14.692 1.00 93.81 85 ILE A C 1
ATOM 671 O O . ILE A 1 85 ? -4.548 2.437 -14.666 1.00 93.81 85 ILE A O 1
ATOM 675 N N . LEU A 1 86 ? -2.552 2.324 -13.648 1.00 90.81 86 LEU A N 1
ATOM 676 C CA . LEU A 1 86 ? -3.066 1.827 -12.370 1.00 90.81 86 LEU A CA 1
ATOM 677 C C . LEU A 1 86 ? -3.637 2.928 -11.460 1.00 90.81 86 LEU A C 1
ATOM 679 O O . LEU A 1 86 ? -4.099 2.618 -10.362 1.00 90.81 86 LEU A O 1
ATOM 683 N N . GLY A 1 87 ? -3.610 4.196 -11.883 1.00 88.50 87 GLY A N 1
ATOM 684 C CA . GLY A 1 87 ? -4.024 5.331 -11.056 1.00 88.50 87 GLY A CA 1
ATOM 685 C C . GLY A 1 87 ? -3.073 5.614 -9.890 1.00 88.50 87 GLY A C 1
ATOM 686 O O . GLY A 1 87 ? -3.468 6.233 -8.904 1.00 88.50 87 GLY A O 1
ATOM 687 N N . ILE A 1 88 ? -1.830 5.142 -9.980 1.00 87.06 88 ILE A N 1
ATOM 688 C CA . ILE A 1 88 ? -0.772 5.416 -9.012 1.00 87.06 88 ILE A CA 1
ATOM 689 C C . ILE A 1 88 ? -0.060 6.693 -9.477 1.00 87.06 88 ILE A C 1
ATOM 691 O O . ILE A 1 88 ? 0.356 6.749 -10.639 1.00 87.06 88 ILE A O 1
ATOM 695 N N . PRO A 1 89 ? 0.083 7.720 -8.616 1.00 74.31 89 PRO A N 1
ATOM 696 C CA . PRO A 1 89 ? 0.861 8.909 -8.949 1.00 74.31 89 PRO A CA 1
ATOM 697 C C . PRO A 1 89 ? 2.246 8.510 -9.462 1.00 74.31 89 PRO A C 1
ATOM 699 O O . PRO A 1 89 ? 2.836 7.563 -8.934 1.00 74.31 89 PRO A O 1
ATOM 702 N N . ALA A 1 90 ? 2.740 9.207 -10.490 1.00 62.59 90 ALA A N 1
ATOM 703 C CA . ALA A 1 90 ? 4.058 8.939 -11.054 1.00 62.59 90 ALA A CA 1
ATOM 704 C C . ALA A 1 90 ? 5.098 8.864 -9.924 1.00 62.59 90 ALA A C 1
ATOM 706 O O . ALA A 1 90 ? 5.122 9.712 -9.031 1.00 62.59 90 ALA A O 1
ATOM 707 N N . MET A 1 91 ? 5.898 7.794 -9.911 1.00 66.12 91 MET A N 1
ATOM 708 C CA . MET A 1 91 ? 6.980 7.681 -8.941 1.00 66.12 91 MET A CA 1
ATOM 709 C C . MET A 1 91 ? 8.069 8.672 -9.344 1.00 66.12 91 MET A C 1
ATOM 711 O O . MET A 1 91 ? 8.842 8.372 -10.246 1.00 66.12 91 MET A O 1
ATOM 715 N N . ASP A 1 92 ? 8.113 9.838 -8.700 1.00 54.75 92 ASP A N 1
ATOM 716 C CA . ASP A 1 92 ? 9.218 10.783 -8.878 1.00 54.75 92 ASP A CA 1
ATOM 717 C C . ASP A 1 92 ? 10.556 10.126 -8.497 1.00 54.75 92 ASP A C 1
ATOM 719 O O . ASP A 1 92 ? 10.606 9.237 -7.638 1.00 54.75 92 ASP A O 1
ATOM 723 N N . GLU A 1 93 ? 11.655 10.583 -9.106 1.00 49.41 93 GLU A N 1
ATOM 724 C CA . GLU A 1 93 ? 13.020 10.086 -8.859 1.00 49.41 93 GLU A CA 1
ATOM 725 C C . GLU A 1 93 ? 13.385 10.039 -7.362 1.00 49.41 93 GLU A C 1
ATOM 727 O O . GLU A 1 93 ? 14.088 9.123 -6.933 1.00 49.41 93 GLU A O 1
ATOM 732 N N . GLU A 1 94 ? 12.829 10.926 -6.525 1.00 51.38 94 GLU A N 1
ATOM 733 C CA . GLU A 1 94 ? 13.010 10.898 -5.062 1.00 51.38 94 GLU A CA 1
ATOM 734 C C . GLU A 1 94 ? 12.553 9.580 -4.401 1.00 51.38 94 GLU A C 1
ATOM 736 O O . GLU A 1 94 ? 13.048 9.196 -3.334 1.00 51.38 94 GLU A O 1
ATOM 741 N N . PHE A 1 95 ? 11.636 8.843 -5.030 1.00 50.81 95 PHE A N 1
ATOM 742 C CA . PHE A 1 95 ? 11.146 7.548 -4.554 1.00 50.81 95 PHE A CA 1
ATOM 743 C C . PHE A 1 95 ? 11.944 6.355 -5.093 1.00 50.81 95 PHE A C 1
ATOM 745 O O . PHE A 1 95 ? 11.702 5.233 -4.637 1.00 50.81 95 PHE A O 1
ATOM 752 N N . VAL A 1 96 ? 12.881 6.573 -6.025 1.00 46.19 96 VAL A N 1
ATOM 753 C CA . VAL A 1 96 ? 13.524 5.514 -6.823 1.00 46.19 96 VAL A CA 1
ATOM 754 C C . VAL A 1 96 ? 15.058 5.585 -6.788 1.00 46.19 96 VAL A C 1
ATOM 756 O O . VAL A 1 96 ? 15.683 4.578 -6.459 1.00 46.19 96 VAL A O 1
ATOM 759 N N . THR A 1 97 ? 15.692 6.744 -7.002 1.00 41.28 97 THR A N 1
ATOM 760 C CA . THR A 1 97 ? 17.173 6.914 -7.064 1.00 41.28 97 THR A CA 1
ATOM 761 C C . THR A 1 97 ? 17.806 7.408 -5.783 1.00 41.28 97 THR A C 1
ATOM 763 O O . THR A 1 97 ? 17.232 8.303 -5.131 1.00 41.28 97 THR A O 1
#

Mean predicted aligned error: 5.64 Å

InterPro domains:
  IPR049012 Mutator-like transposase domain [PF20700] (1-93)